Protein AF-A0A7X8HU56-F1 (afdb_monomer_lite)

Structure (mmCIF, N/CA/C/O backbone):
data_AF-A0A7X8HU56-F1
#
_entry.id   AF-A0A7X8HU56-F1
#
loop_
_atom_site.group_PDB
_atom_site.id
_atom_site.type_symbol
_atom_site.label_atom_id
_atom_site.label_alt_id
_atom_site.label_comp_id
_atom_site.label_asym_id
_atom_site.label_entity_id
_atom_site.label_seq_id
_atom_site.pdbx_PDB_ins_code
_atom_site.Cartn_x
_atom_site.Cartn_y
_atom_site.Cartn_z
_atom_site.occupancy
_atom_site.B_iso_or_equiv
_atom_site.auth_seq_id
_atom_site.auth_comp_id
_atom_site.auth_asym_id
_atom_site.auth_atom_id
_atom_site.pdbx_PDB_model_num
ATOM 1 N N . MET A 1 1 ? 6.576 3.248 -38.252 1.00 76.69 1 MET A N 1
ATOM 2 C CA . MET A 1 1 ? 7.107 2.335 -39.291 1.00 76.69 1 MET A CA 1
ATOM 3 C C . MET A 1 1 ? 8.359 2.894 -39.972 1.00 76.69 1 MET A C 1
ATOM 5 O O . MET A 1 1 ? 9.379 2.226 -39.946 1.00 76.69 1 MET A O 1
ATOM 9 N N . PHE A 1 2 ? 8.337 4.130 -40.488 1.00 86.50 2 PHE A N 1
ATOM 10 C CA . PHE A 1 2 ? 9.498 4.770 -41.137 1.00 86.50 2 PHE A CA 1
ATOM 11 C C . PHE A 1 2 ? 10.736 4.936 -40.228 1.00 86.50 2 PHE A C 1
ATOM 13 O O . PHE A 1 2 ? 11.835 4.565 -40.621 1.00 86.50 2 PHE A O 1
ATOM 20 N N . LEU A 1 3 ? 10.556 5.399 -38.983 1.00 80.94 3 LEU A N 1
ATOM 21 C CA . LEU A 1 3 ? 11.646 5.533 -38.000 1.00 80.94 3 LEU A CA 1
ATOM 22 C C . LEU A 1 3 ? 12.332 4.188 -37.697 1.00 80.94 3 LEU A C 1
ATOM 24 O O . LEU A 1 3 ? 13.550 4.114 -37.591 1.00 80.94 3 LEU A O 1
ATOM 28 N N . LEU A 1 4 ? 11.535 3.120 -37.594 1.00 82.56 4 LEU A N 1
ATOM 29 C CA . LEU A 1 4 ? 12.018 1.762 -37.350 1.00 82.56 4 LEU A CA 1
ATOM 30 C C . LEU A 1 4 ? 12.870 1.266 -38.529 1.00 82.56 4 LEU A C 1
ATOM 32 O O . LEU A 1 4 ? 13.942 0.714 -38.315 1.00 82.56 4 LEU A O 1
ATOM 36 N N . LEU A 1 5 ? 12.422 1.513 -39.766 1.00 86.25 5 LEU A N 1
ATOM 37 C CA . LEU A 1 5 ? 13.159 1.162 -40.983 1.00 86.25 5 LEU A CA 1
ATOM 38 C C . LEU A 1 5 ? 14.500 1.909 -41.071 1.00 86.25 5 LEU A C 1
ATOM 40 O O . LEU A 1 5 ? 15.524 1.296 -41.357 1.00 86.25 5 LEU A O 1
ATOM 44 N N . LEU A 1 6 ? 14.504 3.212 -40.774 1.00 82.25 6 LEU A N 1
ATOM 45 C CA . LEU A 1 6 ? 15.719 4.032 -40.713 1.00 82.25 6 LEU A CA 1
ATOM 46 C C . LEU A 1 6 ? 16.713 3.509 -39.671 1.00 82.25 6 LEU A C 1
ATOM 48 O O . LEU A 1 6 ? 17.909 3.442 -39.942 1.00 82.25 6 LEU A O 1
ATOM 52 N N . LEU A 1 7 ? 16.212 3.104 -38.504 1.00 77.88 7 LEU A N 1
ATOM 53 C CA . LEU A 1 7 ? 17.028 2.559 -37.425 1.00 77.88 7 LEU A CA 1
ATOM 54 C C . LEU A 1 7 ? 17.646 1.211 -37.823 1.00 77.88 7 LEU A C 1
ATOM 56 O O . LEU A 1 7 ? 18.838 1.014 -37.619 1.00 77.88 7 LEU A O 1
ATOM 60 N N . ILE A 1 8 ? 16.881 0.335 -38.481 1.00 83.00 8 ILE A N 1
ATOM 61 C CA . ILE A 1 8 ? 17.381 -0.945 -39.007 1.00 83.00 8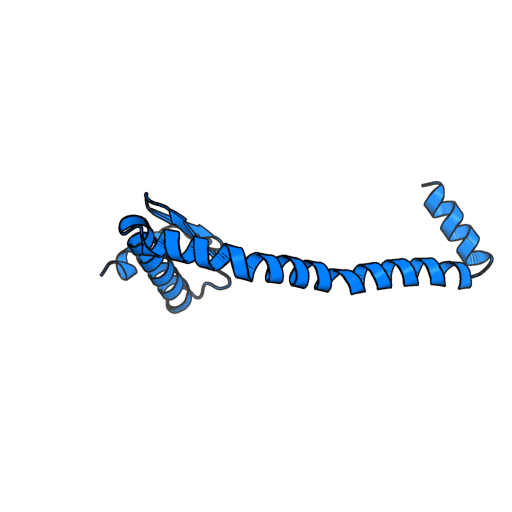 ILE A CA 1
ATOM 62 C C . ILE A 1 8 ? 18.474 -0.718 -40.061 1.00 83.00 8 ILE A C 1
ATOM 64 O O . ILE A 1 8 ? 19.530 -1.338 -39.984 1.00 83.00 8 ILE A O 1
ATOM 68 N N . ILE A 1 9 ? 18.272 0.193 -41.018 1.00 83.50 9 ILE A N 1
ATOM 69 C CA . ILE A 1 9 ? 19.287 0.506 -42.041 1.00 83.50 9 ILE A CA 1
ATOM 70 C C . ILE A 1 9 ? 20.551 1.092 -41.391 1.00 83.50 9 ILE A C 1
ATOM 72 O O . ILE A 1 9 ? 21.661 0.681 -41.723 1.00 83.50 9 ILE A O 1
ATOM 76 N N . ALA A 1 10 ? 20.400 1.997 -40.421 1.00 77.12 10 ALA A N 1
ATOM 77 C CA . ALA A 1 10 ? 21.522 2.566 -39.678 1.00 77.12 10 ALA A CA 1
ATOM 78 C C . ALA A 1 10 ? 22.320 1.499 -38.901 1.00 77.12 10 ALA A C 1
ATOM 80 O O . ALA A 1 10 ? 23.547 1.579 -38.857 1.00 77.12 10 ALA A O 1
ATOM 81 N N . MET A 1 11 ? 21.656 0.469 -38.358 1.00 75.94 11 MET A N 1
ATOM 82 C CA . MET A 1 11 ? 22.312 -0.665 -37.685 1.00 75.94 11 MET A CA 1
ATOM 83 C C . MET A 1 11 ? 23.206 -1.483 -38.624 1.00 75.94 11 MET A C 1
ATOM 85 O O . MET A 1 11 ? 24.252 -1.959 -38.188 1.00 75.94 11 MET A O 1
ATOM 89 N N . PHE A 1 12 ? 22.826 -1.628 -39.899 1.00 80.25 12 PHE A N 1
ATOM 90 C CA . PHE A 1 12 ? 23.657 -2.291 -40.914 1.00 80.25 12 PHE A CA 1
ATOM 91 C C . PHE A 1 12 ? 24.849 -1.432 -41.360 1.00 80.25 12 PHE A C 1
ATOM 93 O O . PHE A 1 12 ? 25.889 -1.980 -41.715 1.00 80.25 12 PHE A O 1
ATOM 100 N N . ILE A 1 13 ? 24.714 -0.100 -41.334 1.00 82.88 13 ILE A N 1
ATOM 101 C CA . ILE A 1 13 ? 25.775 0.843 -41.728 1.00 82.88 13 ILE A CA 1
ATOM 102 C C . ILE A 1 13 ? 26.843 0.966 -40.635 1.00 82.88 13 ILE A C 1
ATOM 104 O O . ILE A 1 13 ? 28.033 1.023 -40.938 1.00 82.88 13 ILE A O 1
ATOM 108 N N . SER A 1 14 ? 26.439 1.021 -39.364 1.00 82.75 14 SER A N 1
ATOM 109 C CA . SER A 1 14 ? 27.369 1.036 -38.236 1.00 82.75 14 SER A CA 1
ATOM 110 C C . SER A 1 14 ? 26.669 0.611 -36.940 1.00 82.75 14 SER A C 1
ATOM 112 O O . SER A 1 14 ? 25.801 1.338 -36.444 1.00 82.75 14 SER A O 1
ATOM 114 N N . PRO A 1 15 ? 27.069 -0.513 -36.316 1.00 79.31 15 PRO A N 1
ATOM 115 C CA . PRO A 1 15 ? 26.450 -0.980 -35.074 1.00 79.31 15 PRO A CA 1
ATOM 116 C C . PRO A 1 15 ? 26.651 -0.001 -33.903 1.00 79.31 15 PRO A C 1
ATOM 118 O O . PRO A 1 15 ? 25.880 -0.011 -32.944 1.00 79.31 15 PRO A O 1
ATOM 121 N N . TYR A 1 16 ? 27.637 0.898 -33.989 1.00 85.88 16 TYR A N 1
ATOM 122 C CA . TYR A 1 16 ? 27.942 1.886 -32.952 1.00 85.88 16 TYR A CA 1
ATOM 123 C C . TYR A 1 16 ? 26.844 2.950 -32.768 1.00 85.88 16 TYR A C 1
ATOM 125 O O . TYR A 1 16 ? 26.764 3.558 -31.703 1.00 85.88 16 TYR A O 1
ATOM 133 N N . ILE A 1 17 ? 25.950 3.139 -33.748 1.00 82.25 17 ILE A N 1
ATOM 134 C CA . ILE A 1 17 ? 24.815 4.082 -33.659 1.00 82.25 17 ILE A CA 1
ATOM 135 C C . ILE A 1 17 ? 23.811 3.668 -32.568 1.00 82.25 17 ILE A C 1
ATOM 137 O O . ILE A 1 17 ? 23.095 4.506 -32.020 1.00 82.25 17 ILE A O 1
ATOM 141 N N . LEU A 1 18 ? 23.789 2.389 -32.187 1.00 82.00 18 LEU A N 1
ATOM 142 C CA . LEU A 1 18 ? 22.932 1.892 -31.111 1.00 82.00 18 LEU A CA 1
ATOM 143 C C . LEU A 1 18 ? 23.415 2.291 -29.716 1.00 82.00 18 LEU A C 1
ATOM 145 O O . LEU A 1 18 ? 22.611 2.334 -28.788 1.00 82.00 18 LEU A O 1
ATOM 149 N N . ILE A 1 19 ? 24.705 2.589 -29.554 1.00 88.19 19 ILE A N 1
ATOM 150 C CA . ILE A 1 19 ? 25.298 2.927 -28.257 1.00 88.19 19 ILE A CA 1
ATOM 151 C C . ILE A 1 19 ? 24.579 4.112 -27.595 1.00 88.19 19 ILE A C 1
ATOM 153 O O . ILE A 1 19 ? 24.126 3.941 -26.464 1.00 88.19 19 ILE A O 1
ATOM 157 N N . PRO A 1 20 ? 24.399 5.282 -28.244 1.00 89.19 20 PRO A N 1
ATOM 158 C CA . PRO A 1 20 ? 23.678 6.396 -27.627 1.00 89.19 20 PRO A CA 1
ATOM 159 C C . PRO A 1 20 ? 22.207 6.071 -27.335 1.00 89.19 20 PRO A C 1
ATOM 161 O O . PRO A 1 20 ? 21.675 6.541 -26.333 1.00 89.19 20 PRO A O 1
ATOM 164 N N . VAL A 1 21 ? 21.558 5.235 -28.156 1.00 86.00 21 VAL A N 1
ATOM 165 C CA . VAL A 1 21 ? 20.167 4.802 -27.934 1.00 86.00 21 VAL A CA 1
ATOM 166 C C . VAL A 1 21 ? 20.069 3.956 -26.663 1.00 86.00 21 VAL A C 1
ATOM 168 O O . VAL A 1 21 ? 19.272 4.262 -25.778 1.00 86.00 21 VAL A O 1
ATOM 171 N N . PHE A 1 22 ? 20.911 2.931 -26.523 1.00 90.50 22 PHE A N 1
ATOM 172 C CA . PHE A 1 22 ? 20.941 2.105 -25.316 1.00 90.50 22 PHE A CA 1
ATOM 173 C C . PHE A 1 22 ? 21.410 2.883 -24.087 1.00 90.50 22 PHE A C 1
ATOM 175 O O . PHE A 1 22 ? 20.842 2.698 -23.016 1.00 90.50 22 PHE A O 1
ATOM 182 N N . ALA A 1 23 ? 22.387 3.782 -24.230 1.00 94.44 23 ALA A N 1
ATOM 183 C CA . ALA A 1 23 ? 22.843 4.642 -23.141 1.00 94.44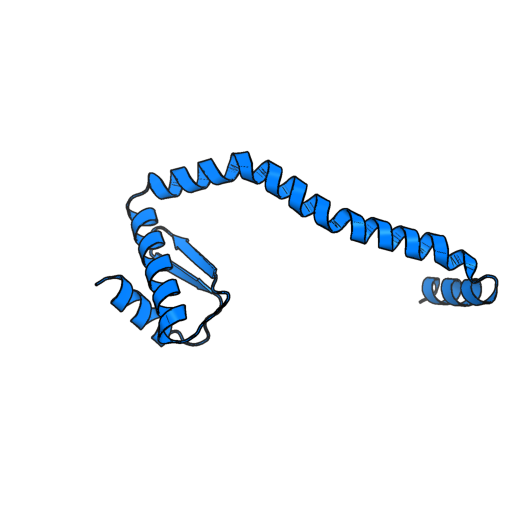 23 ALA A CA 1
ATOM 184 C C . ALA A 1 23 ? 21.721 5.564 -22.641 1.00 94.44 23 ALA A C 1
ATOM 186 O O . ALA A 1 23 ? 21.553 5.722 -21.434 1.00 94.44 23 ALA A O 1
ATOM 187 N N . PHE A 1 24 ? 20.909 6.116 -23.549 1.00 93.88 24 PHE A N 1
ATOM 188 C CA . PHE A 1 24 ? 19.735 6.912 -23.196 1.00 93.88 24 PHE A CA 1
ATOM 189 C C . PHE A 1 24 ? 18.709 6.095 -22.401 1.00 93.88 24 PHE A C 1
ATOM 191 O O . PHE A 1 24 ? 18.283 6.522 -21.330 1.00 93.88 24 PHE A O 1
ATOM 198 N N . PHE A 1 25 ? 18.350 4.892 -22.860 1.00 94.31 25 PHE A N 1
ATOM 199 C CA . PHE A 1 25 ? 17.423 4.037 -22.112 1.00 94.31 25 PHE A CA 1
ATOM 200 C C . PHE A 1 25 ? 18.006 3.554 -20.779 1.00 94.31 25 PHE A C 1
ATOM 202 O O . PHE A 1 25 ? 17.291 3.529 -19.781 1.00 94.31 25 PHE A O 1
ATOM 209 N N . ALA A 1 26 ? 19.299 3.227 -20.731 1.00 95.69 26 ALA A N 1
ATOM 210 C CA . ALA A 1 26 ? 19.983 2.865 -19.494 1.00 95.69 26 ALA A CA 1
ATOM 211 C C . ALA A 1 26 ? 19.957 4.019 -18.482 1.00 95.69 26 ALA A C 1
ATOM 213 O O . ALA A 1 26 ? 19.689 3.789 -17.305 1.00 95.69 26 ALA A O 1
ATOM 214 N N . LEU A 1 27 ? 20.154 5.261 -18.941 1.00 95.94 27 LEU A N 1
ATOM 215 C CA . LEU A 1 27 ? 20.007 6.455 -18.113 1.00 95.94 27 LEU A CA 1
ATOM 216 C C . LEU A 1 27 ? 18.573 6.600 -17.585 1.00 95.94 27 LEU A C 1
ATOM 218 O O . LEU A 1 27 ? 18.391 6.863 -16.402 1.00 95.94 27 LEU A O 1
ATOM 222 N N . LEU A 1 28 ? 17.548 6.386 -18.415 1.00 94.94 28 LEU A N 1
ATOM 223 C CA . LEU A 1 28 ? 16.155 6.437 -17.953 1.00 94.94 28 LEU A CA 1
ATOM 224 C C . LEU A 1 28 ? 15.857 5.374 -16.890 1.00 94.94 28 LEU A C 1
ATOM 226 O O . LEU A 1 28 ? 15.224 5.681 -15.882 1.00 94.94 28 LEU A O 1
ATOM 230 N N . VAL A 1 29 ? 16.343 4.144 -17.079 1.00 94.94 29 VAL A N 1
ATOM 231 C CA . VAL A 1 29 ? 16.211 3.068 -16.084 1.00 94.94 29 VAL A CA 1
ATOM 232 C C . VAL A 1 29 ? 16.935 3.439 -14.789 1.00 94.94 29 VAL A C 1
ATOM 234 O O . VAL A 1 29 ? 16.381 3.251 -13.707 1.00 94.94 29 VAL A O 1
ATOM 237 N N . LEU A 1 30 ? 18.130 4.030 -14.887 1.00 95.56 30 LEU A N 1
ATOM 238 C CA . LEU A 1 30 ? 18.891 4.529 -13.740 1.00 95.56 30 LEU A CA 1
ATOM 239 C C . LEU A 1 30 ? 18.142 5.629 -12.971 1.00 95.56 30 LEU A C 1
ATOM 241 O O . LEU A 1 30 ? 18.332 5.761 -11.765 1.00 95.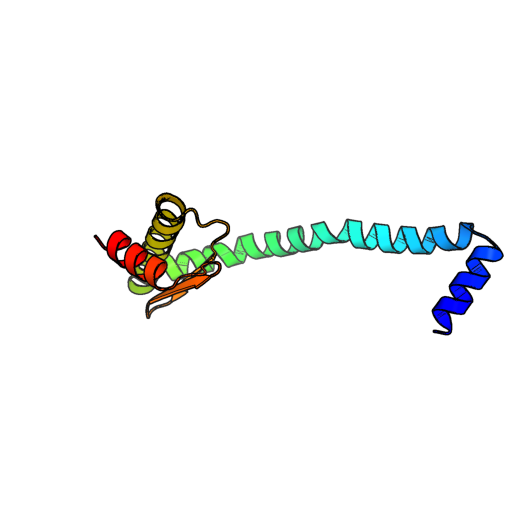56 30 LEU A O 1
ATOM 245 N N . LEU A 1 31 ? 17.287 6.404 -13.642 1.00 95.12 31 LEU A N 1
ATOM 246 C CA . LEU A 1 31 ? 16.484 7.457 -13.019 1.00 95.12 31 LEU A CA 1
ATOM 247 C C . LEU A 1 31 ? 15.198 6.941 -12.352 1.00 95.12 31 LEU A C 1
ATOM 249 O O . LEU A 1 31 ? 14.627 7.659 -11.532 1.00 95.12 31 LEU A O 1
ATOM 253 N N . LEU A 1 32 ? 14.750 5.708 -12.624 1.00 92.56 32 LEU A N 1
ATOM 254 C CA . LEU A 1 32 ? 13.533 5.159 -12.005 1.00 92.56 32 LEU A CA 1
ATOM 255 C C . LEU A 1 32 ? 13.576 5.167 -10.463 1.00 92.56 32 LEU A C 1
ATOM 257 O O . LEU A 1 32 ? 12.603 5.626 -9.861 1.00 92.56 32 LEU A O 1
ATOM 261 N N . PRO A 1 33 ? 14.669 4.746 -9.791 1.00 93.50 33 PRO A N 1
ATOM 262 C CA . PRO A 1 33 ? 14.781 4.818 -8.333 1.00 93.50 33 PRO A CA 1
ATOM 263 C C . PRO A 1 33 ? 14.630 6.238 -7.770 1.00 93.50 33 PRO A C 1
ATOM 265 O O . PRO A 1 33 ? 14.064 6.409 -6.692 1.00 93.50 33 PRO A O 1
ATOM 268 N N . PHE A 1 34 ? 15.078 7.266 -8.501 1.00 94.38 34 PHE A N 1
ATOM 269 C CA . PHE A 1 34 ? 15.042 8.653 -8.026 1.00 94.38 34 PHE A CA 1
ATOM 270 C C . PHE A 1 34 ? 13.617 9.170 -7.848 1.00 94.38 34 PHE A C 1
ATOM 272 O O . PHE A 1 34 ? 13.368 9.945 -6.927 1.00 94.38 34 PHE A O 1
ATOM 279 N N . GLN A 1 35 ? 12.665 8.700 -8.656 1.00 92.62 35 GLN A N 1
ATOM 280 C CA . GLN A 1 35 ? 11.254 9.031 -8.460 1.00 92.62 35 GLN A CA 1
ATOM 281 C C . GLN A 1 35 ? 10.751 8.536 -7.100 1.00 92.62 35 GLN A C 1
ATOM 283 O O . GLN A 1 35 ? 10.044 9.256 -6.394 1.00 92.62 35 GLN A O 1
ATOM 288 N N . PHE A 1 36 ? 11.152 7.328 -6.691 1.00 92.06 36 PHE A N 1
ATOM 289 C CA . PHE A 1 36 ? 10.811 6.803 -5.370 1.00 92.06 36 PHE A CA 1
ATOM 290 C C . PHE A 1 36 ? 11.475 7.625 -4.264 1.00 92.06 36 PHE A C 1
ATOM 292 O O . PHE A 1 36 ? 10.824 7.923 -3.262 1.00 92.06 36 PHE A O 1
ATOM 299 N N . THR A 1 37 ? 12.727 8.053 -4.452 1.00 94.69 37 THR A N 1
ATOM 300 C CA . THR A 1 37 ? 13.432 8.928 -3.502 1.00 94.69 37 THR A CA 1
ATOM 301 C C . THR A 1 37 ? 12.712 10.259 -3.327 1.00 94.69 37 THR A C 1
ATOM 303 O O . THR A 1 37 ? 12.419 10.649 -2.199 1.00 94.69 37 THR A O 1
ATOM 306 N N . VAL A 1 38 ? 12.371 10.933 -4.426 1.00 95.31 38 VAL A N 1
ATOM 307 C CA . VAL A 1 38 ? 11.659 12.216 -4.400 1.00 95.31 38 VAL A CA 1
ATOM 308 C C . VAL A 1 38 ? 10.297 12.065 -3.720 1.00 95.31 38 VAL A C 1
ATOM 310 O O . VAL A 1 38 ? 9.990 12.822 -2.802 1.00 95.31 38 VAL A O 1
ATOM 313 N N . ASN A 1 39 ? 9.515 11.043 -4.079 1.00 93.50 39 ASN A N 1
ATOM 314 C CA . ASN A 1 39 ? 8.230 10.770 -3.426 1.00 93.50 39 ASN A CA 1
ATOM 315 C C . ASN A 1 39 ? 8.390 10.502 -1.921 1.00 93.50 39 ASN A C 1
ATOM 317 O O . ASN A 1 39 ? 7.606 11.000 -1.113 1.00 93.50 39 ASN A O 1
ATOM 321 N N . SER A 1 40 ? 9.435 9.770 -1.530 1.00 93.31 40 SER A N 1
ATOM 322 C CA . SER A 1 40 ? 9.727 9.472 -0.124 1.00 93.31 40 SER A CA 1
ATOM 323 C C . SER A 1 40 ? 10.080 10.734 0.666 1.00 93.31 40 SER A C 1
ATOM 325 O O . SER A 1 40 ? 9.640 10.880 1.803 1.00 93.31 40 SER A O 1
ATOM 327 N N . LEU A 1 41 ? 10.803 11.683 0.058 1.00 96.25 41 LEU A N 1
ATOM 328 C CA . LEU A 1 41 ? 11.093 12.981 0.674 1.00 96.25 41 LEU A CA 1
ATOM 329 C C . LEU A 1 41 ? 9.815 13.780 0.953 1.00 96.25 41 LEU A C 1
ATOM 331 O O . LEU A 1 41 ? 9.673 14.340 2.037 1.00 96.25 41 LEU A O 1
ATOM 335 N N . PHE A 1 42 ? 8.856 13.792 0.024 1.00 95.31 42 PHE A N 1
ATOM 336 C CA . PHE A 1 42 ? 7.553 14.418 0.270 1.00 95.31 42 PHE A CA 1
ATOM 337 C C . PHE A 1 42 ? 6.768 13.699 1.376 1.00 95.31 42 PHE A C 1
ATOM 339 O O . PHE A 1 42 ? 6.156 14.350 2.225 1.00 95.31 42 PHE A O 1
ATOM 346 N N . HIS A 1 43 ? 6.824 12.367 1.409 1.00 94.62 43 HIS A N 1
ATOM 347 C CA . HIS A 1 43 ? 6.141 11.548 2.411 1.00 94.62 43 HIS A CA 1
ATOM 348 C C . HIS A 1 43 ? 6.592 11.814 3.850 1.00 94.62 43 HIS A C 1
ATOM 350 O O . HIS A 1 43 ? 5.762 11.726 4.754 1.00 94.62 43 HIS A O 1
ATOM 356 N N . ILE A 1 44 ? 7.848 12.218 4.073 1.00 94.62 44 ILE A N 1
ATOM 357 C CA . ILE A 1 44 ? 8.339 12.629 5.402 1.00 94.62 44 ILE A CA 1
ATOM 358 C C . ILE A 1 44 ? 7.457 13.730 6.004 1.00 94.62 44 ILE A C 1
ATOM 360 O O . ILE A 1 44 ? 7.210 13.735 7.207 1.00 94.62 44 ILE A O 1
ATOM 364 N N . PHE A 1 45 ? 6.941 14.637 5.173 1.00 93.75 45 PHE A N 1
ATOM 365 C CA . PHE A 1 45 ? 6.111 15.749 5.630 1.00 93.75 45 PHE A CA 1
ATOM 366 C C . PHE A 1 45 ? 4.611 15.443 5.561 1.00 93.75 45 PHE A C 1
ATOM 368 O O . PHE A 1 45 ? 3.850 15.924 6.400 1.00 93.75 45 PHE A O 1
ATOM 375 N N . THR A 1 46 ? 4.157 14.641 4.593 1.00 92.19 46 THR A N 1
ATOM 376 C CA . THR A 1 46 ? 2.719 14.393 4.391 1.00 92.19 46 THR A CA 1
ATOM 377 C C . THR A 1 46 ? 2.164 13.255 5.249 1.00 92.19 46 THR A C 1
ATOM 379 O O . THR A 1 46 ? 1.056 13.389 5.778 1.00 92.19 46 THR A O 1
ATOM 382 N N . ILE A 1 47 ? 2.916 12.164 5.440 1.00 93.50 47 ILE A N 1
ATOM 383 C CA . ILE A 1 47 ? 2.462 10.986 6.197 1.00 93.50 47 ILE A CA 1
ATOM 384 C C . ILE A 1 47 ? 2.146 11.323 7.663 1.00 93.50 47 ILE A C 1
ATOM 386 O O . ILE A 1 47 ? 1.081 10.912 8.128 1.00 93.50 47 ILE A O 1
ATOM 390 N N . PRO A 1 48 ? 2.955 12.107 8.408 1.00 94.06 48 PRO A N 1
ATOM 391 C CA . PRO A 1 48 ? 2.612 12.463 9.787 1.00 94.06 48 PRO A CA 1
ATOM 392 C C . PRO A 1 48 ? 1.245 13.149 9.909 1.00 94.06 48 PRO A C 1
ATOM 394 O O . PRO A 1 48 ? 0.470 12.842 10.815 1.00 94.06 48 PRO A O 1
ATOM 397 N N . GLY A 1 49 ? 0.902 14.022 8.956 1.00 92.81 49 GLY A N 1
ATOM 398 C CA . GLY A 1 49 ? -0.411 14.663 8.904 1.00 92.81 49 GLY A CA 1
ATOM 399 C C . GLY A 1 4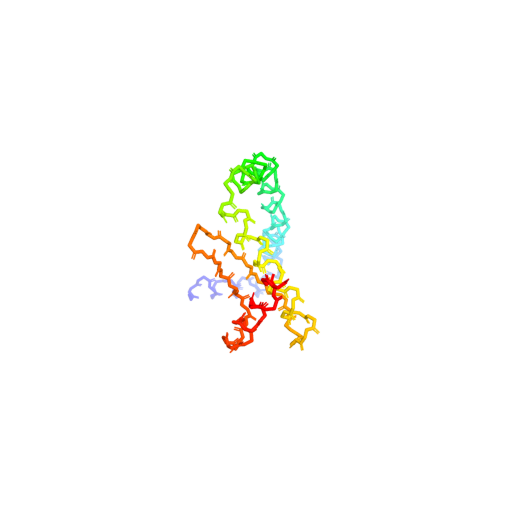9 ? -1.550 13.671 8.647 1.00 92.81 49 GLY A C 1
ATOM 400 O O . GLY A 1 49 ? -2.634 13.816 9.211 1.00 92.81 49 GLY A O 1
ATOM 401 N N . GLN A 1 50 ? -1.316 12.639 7.833 1.00 90.19 50 GLN A N 1
ATOM 402 C CA . GLN A 1 50 ? -2.286 11.564 7.605 1.00 90.19 50 GLN A CA 1
ATOM 403 C C . GLN A 1 50 ? -2.471 10.695 8.857 1.00 90.19 50 GLN A C 1
ATOM 405 O O . GLN A 1 50 ? -3.607 10.447 9.260 1.00 90.19 50 GLN A O 1
ATOM 410 N N . ILE A 1 51 ? -1.375 10.312 9.521 1.00 91.75 51 ILE A N 1
ATOM 411 C CA . ILE A 1 51 ? -1.408 9.547 10.778 1.00 91.75 51 ILE A CA 1
ATOM 412 C C . ILE A 1 51 ? -2.178 10.323 11.848 1.00 91.75 51 ILE A C 1
ATOM 414 O O . ILE A 1 51 ? -3.048 9.760 12.511 1.00 91.75 51 ILE A O 1
ATOM 418 N N . TYR A 1 52 ? -1.918 11.626 11.984 1.00 93.94 52 TYR A N 1
ATOM 419 C CA . TYR A 1 52 ? -2.626 12.463 12.948 1.00 93.94 52 TYR A CA 1
ATOM 420 C C . TYR A 1 52 ? -4.136 12.510 12.679 1.00 93.94 52 TYR A C 1
ATOM 422 O O . TYR A 1 52 ? -4.926 12.384 13.612 1.00 93.94 52 TYR A O 1
ATOM 430 N N . LYS A 1 53 ? -4.563 12.628 11.413 1.00 90.75 53 LYS A N 1
ATOM 431 C CA . LYS A 1 53 ? -5.991 12.606 11.044 1.00 90.75 53 LYS A CA 1
ATOM 432 C C . LYS A 1 53 ? -6.677 11.302 11.456 1.00 90.75 53 LYS A C 1
ATOM 434 O O . LYS A 1 53 ? -7.790 11.349 11.979 1.00 90.75 53 LYS A O 1
ATOM 439 N N . ILE A 1 54 ? -6.016 10.161 11.253 1.00 92.06 54 ILE A N 1
ATOM 440 C CA . ILE A 1 54 ? -6.521 8.853 11.695 1.00 92.06 54 ILE A CA 1
ATOM 441 C C . ILE A 1 54 ? -6.582 8.813 13.223 1.00 92.06 54 ILE A C 1
ATOM 443 O O . ILE A 1 54 ? -7.613 8.466 13.791 1.00 92.06 54 ILE A O 1
ATOM 447 N N . ALA A 1 55 ? -5.512 9.226 13.903 1.00 92.19 55 ALA A N 1
ATOM 448 C CA . ALA A 1 55 ? -5.427 9.192 15.358 1.00 92.19 55 ALA A CA 1
ATOM 449 C C . ALA A 1 55 ? -6.464 10.098 16.043 1.00 92.19 55 ALA A C 1
ATOM 451 O O . ALA A 1 55 ? -7.039 9.698 17.056 1.00 92.19 55 ALA A O 1
ATOM 452 N N . ALA A 1 56 ? -6.737 11.285 15.498 1.00 96.31 56 ALA A N 1
ATOM 453 C CA . ALA A 1 56 ? -7.683 12.249 16.059 1.00 96.31 56 ALA A CA 1
ATOM 454 C C . ALA A 1 56 ? -9.154 11.834 15.867 1.00 96.31 56 ALA A C 1
ATOM 456 O O . ALA A 1 56 ? -10.010 12.185 16.679 1.00 96.31 56 ALA A O 1
ATOM 457 N N . ASN A 1 57 ? -9.464 11.056 14.828 1.00 96.81 57 ASN A N 1
ATOM 458 C CA . ASN A 1 57 ? -10.819 10.600 14.546 1.00 96.81 57 ASN A CA 1
ATOM 459 C C . ASN A 1 57 ? -11.067 9.208 15.148 1.00 96.81 57 ASN A C 1
ATOM 461 O O . ASN A 1 57 ? -10.594 8.197 14.635 1.00 96.81 57 ASN A O 1
ATOM 465 N N . LYS A 1 58 ? -11.856 9.146 16.230 1.00 96.31 58 LYS A N 1
ATOM 466 C CA . LYS A 1 58 ? -12.161 7.888 16.937 1.00 96.31 58 LYS A CA 1
ATOM 467 C C . LYS A 1 58 ? -12.760 6.817 16.018 1.00 96.31 58 LYS A C 1
ATOM 469 O O . LYS A 1 58 ? -12.354 5.665 16.129 1.00 96.31 58 LYS A O 1
ATOM 474 N N . VAL A 1 59 ? -13.705 7.182 15.150 1.00 97.00 59 VAL A N 1
ATOM 475 C CA . VAL A 1 59 ? -14.399 6.227 14.270 1.00 97.00 59 VAL A CA 1
ATOM 476 C C . VAL A 1 59 ? -13.425 5.666 13.240 1.00 97.00 59 VAL A C 1
ATOM 478 O O . VAL A 1 59 ? -13.272 4.453 13.137 1.00 97.00 59 VAL A O 1
ATOM 481 N N . LEU A 1 60 ? -12.687 6.545 12.559 1.00 96.50 60 LEU A N 1
ATOM 482 C CA . LEU A 1 60 ? -11.677 6.146 11.580 1.00 96.50 60 LEU A CA 1
ATOM 483 C C . LEU A 1 60 ? -10.581 5.274 12.208 1.00 96.50 60 LEU A C 1
ATOM 485 O O . LEU A 1 60 ? -10.183 4.268 11.628 1.00 96.50 60 LEU A O 1
ATOM 489 N N . ARG A 1 61 ? -10.131 5.612 13.421 1.00 96.31 61 ARG A N 1
ATOM 490 C CA . ARG A 1 61 ? -9.148 4.821 14.171 1.00 96.31 61 ARG A CA 1
ATOM 491 C C . ARG A 1 61 ? -9.654 3.415 14.493 1.00 96.31 61 ARG A C 1
ATOM 493 O O . ARG A 1 61 ? -8.890 2.464 14.377 1.00 96.31 61 ARG A O 1
ATOM 500 N N . MET A 1 62 ? -10.917 3.281 14.903 1.00 96.75 62 MET A N 1
ATOM 501 C CA . MET A 1 62 ? -11.529 1.976 15.179 1.00 96.75 62 MET A CA 1
ATOM 502 C C . MET A 1 62 ? -11.669 1.142 13.904 1.00 96.75 62 MET A C 1
ATOM 504 O O . MET A 1 62 ? -11.295 -0.027 13.906 1.00 96.75 62 MET A O 1
ATOM 508 N N . ASN A 1 63 ? -12.133 1.749 12.811 1.00 97.31 63 ASN A N 1
ATOM 509 C CA . ASN A 1 63 ? -12.270 1.057 11.531 1.00 97.31 63 ASN A CA 1
ATOM 510 C C . ASN A 1 63 ? -10.909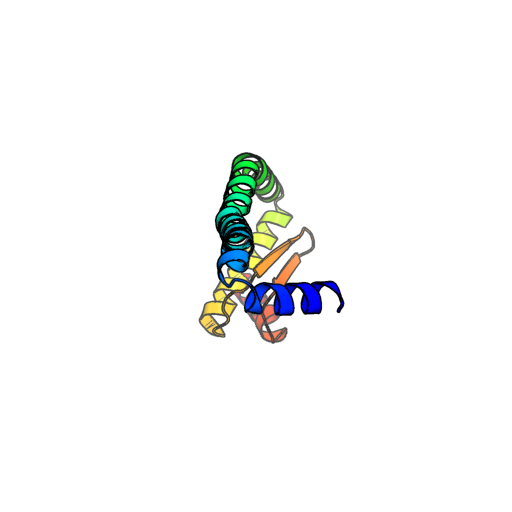 0.613 10.977 1.00 97.31 63 ASN A C 1
ATOM 512 O O . ASN A 1 63 ? -10.795 -0.500 10.478 1.00 97.31 63 ASN A O 1
ATOM 516 N N . HIS A 1 64 ? -9.863 1.429 11.131 1.00 96.81 64 HIS A N 1
ATOM 517 C CA . HIS A 1 64 ? -8.501 1.057 10.743 1.00 96.81 64 HIS A CA 1
ATOM 518 C C . HIS A 1 64 ? -7.923 -0.072 11.603 1.00 96.81 64 HIS A C 1
ATOM 520 O O . HIS A 1 64 ? -7.282 -0.981 11.087 1.00 96.81 64 HIS A O 1
ATOM 526 N N . ALA A 1 65 ? -8.173 -0.060 12.915 1.00 96.81 65 ALA A N 1
ATOM 527 C CA . ALA A 1 65 ? -7.761 -1.161 13.782 1.00 96.81 65 ALA A CA 1
ATOM 528 C C . ALA A 1 65 ? -8.445 -2.481 13.382 1.00 96.81 65 ALA A C 1
ATOM 530 O O . ALA A 1 65 ? -7.791 -3.522 13.322 1.00 96.81 65 ALA A O 1
ATOM 531 N N . LEU A 1 66 ? -9.742 -2.427 13.065 1.00 97.94 66 LEU A N 1
ATOM 532 C CA . LEU A 1 66 ? -10.494 -3.590 12.606 1.00 97.94 66 LEU A CA 1
ATOM 533 C C . LEU A 1 66 ? -10.035 -4.081 11.226 1.00 97.94 66 LEU A C 1
ATOM 535 O O . LEU A 1 66 ? -9.968 -5.287 10.996 1.00 97.94 66 LEU A O 1
ATOM 539 N N . GLU A 1 67 ? -9.689 -3.170 10.320 1.00 97.94 67 GLU A N 1
ATOM 540 C CA . GLU A 1 67 ? -9.102 -3.494 9.018 1.00 97.94 67 GLU A CA 1
ATOM 541 C C . GLU A 1 67 ? -7.817 -4.318 9.183 1.00 97.94 67 GLU A C 1
ATOM 543 O O . GLU A 1 67 ? -7.739 -5.429 8.658 1.00 97.94 67 GLU A O 1
ATOM 548 N N . HIS A 1 68 ? -6.878 -3.863 10.019 1.00 97.38 68 HIS A N 1
ATOM 549 C CA . HIS A 1 68 ? -5.656 -4.621 10.324 1.00 97.38 68 HIS A CA 1
ATOM 550 C C . HIS A 1 68 ? -5.932 -5.971 10.990 1.00 97.38 68 HIS A C 1
ATOM 552 O O . HIS A 1 68 ? -5.300 -6.972 10.646 1.00 97.38 68 HIS A O 1
ATOM 558 N N . ALA A 1 69 ? -6.882 -6.028 11.929 1.00 97.94 69 ALA A N 1
ATOM 559 C CA . ALA A 1 69 ? -7.278 -7.287 12.560 1.00 97.94 69 ALA A CA 1
ATOM 560 C C . ALA A 1 69 ? -7.819 -8.284 11.520 1.00 97.94 69 ALA A C 1
ATOM 562 O O . ALA A 1 69 ? -7.422 -9.453 11.508 1.00 97.94 69 ALA A O 1
ATOM 563 N N . THR A 1 70 ? -8.652 -7.797 10.597 1.00 98.06 70 THR A N 1
ATOM 564 C CA . THR A 1 70 ? -9.222 -8.573 9.491 1.00 98.06 70 THR A CA 1
ATOM 565 C C . THR A 1 70 ? -8.126 -9.100 8.568 1.00 98.06 70 THR A C 1
ATOM 567 O O . THR A 1 70 ? -8.105 -10.295 8.280 1.00 98.06 70 THR A O 1
ATOM 570 N N . VAL A 1 71 ? -7.183 -8.248 8.143 1.00 97.88 71 VAL A N 1
ATOM 571 C CA . VAL A 1 71 ? -6.030 -8.649 7.315 1.00 97.88 71 VAL A CA 1
ATOM 572 C C . VAL A 1 71 ? -5.226 -9.744 8.008 1.00 97.88 71 VAL A C 1
ATOM 574 O O . VAL A 1 71 ? -4.984 -10.792 7.418 1.00 97.88 71 VAL A O 1
ATOM 577 N N . ASN A 1 72 ? -4.884 -9.563 9.282 1.00 97.38 72 ASN A N 1
ATOM 578 C CA . ASN A 1 72 ? -4.093 -10.537 10.029 1.00 97.38 72 ASN A CA 1
ATOM 579 C C . ASN A 1 72 ? -4.793 -11.908 10.136 1.00 97.38 72 ASN A C 1
ATOM 581 O O . ASN A 1 72 ? -4.138 -12.947 10.046 1.00 97.38 72 ASN A O 1
ATOM 585 N N . ILE A 1 73 ? -6.121 -11.941 10.290 1.00 98.00 73 ILE A N 1
ATOM 586 C CA . ILE A 1 73 ? -6.888 -13.197 10.277 1.00 98.00 73 ILE A CA 1
ATOM 587 C C . ILE A 1 73 ? -6.923 -13.796 8.865 1.00 98.00 73 ILE A C 1
ATOM 589 O O . ILE A 1 73 ? -6.722 -15.003 8.711 1.00 98.00 73 ILE A O 1
ATOM 593 N N . LEU A 1 74 ? -7.122 -12.971 7.831 1.00 98.06 74 LEU A N 1
ATOM 594 C CA . LEU A 1 74 ? -7.084 -13.399 6.430 1.00 98.06 74 LEU A CA 1
ATOM 595 C C . LEU A 1 74 ? -5.756 -14.074 6.070 1.00 98.06 74 LEU A C 1
ATOM 597 O O . LEU A 1 74 ? -5.751 -15.149 5.467 1.00 98.06 74 LEU A O 1
ATOM 601 N N . GLU A 1 75 ? -4.641 -13.486 6.491 1.00 97.06 75 GLU A N 1
ATOM 602 C CA . GLU A 1 75 ? -3.305 -14.032 6.264 1.00 97.06 75 GLU A CA 1
ATOM 603 C C . GLU A 1 75 ? -3.078 -15.334 7.041 1.00 97.06 75 GLU A C 1
ATOM 605 O O . GLU A 1 75 ? -2.635 -16.329 6.467 1.00 97.06 75 GLU A O 1
ATOM 610 N N . ARG A 1 76 ? -3.426 -15.373 8.335 1.00 97.25 76 ARG A N 1
ATOM 611 C CA . ARG A 1 76 ? -3.155 -16.540 9.195 1.00 97.25 76 ARG A CA 1
ATOM 612 C C . ARG A 1 76 ? -4.044 -17.744 8.902 1.00 97.25 76 ARG A C 1
ATOM 614 O O . ARG A 1 76 ? -3.564 -18.872 8.937 1.00 97.25 76 ARG A O 1
ATOM 621 N N . LYS A 1 77 ? -5.338 -17.519 8.674 1.00 97.12 77 LYS A N 1
ATOM 622 C CA . LYS A 1 77 ? -6.353 -18.584 8.606 1.00 97.12 77 LYS A CA 1
ATOM 623 C C . LYS A 1 77 ? -6.626 -19.052 7.186 1.00 97.12 77 LYS A C 1
ATOM 625 O O . LYS A 1 77 ? -6.887 -20.231 6.974 1.00 97.12 77 LYS A O 1
ATOM 630 N N . TYR A 1 78 ? -6.555 -18.135 6.225 1.00 96.12 78 TYR A N 1
ATOM 631 C CA . TYR A 1 78 ? -6.898 -18.412 4.830 1.00 96.12 78 TYR A CA 1
ATOM 632 C C . TYR A 1 78 ? -5.694 -18.315 3.885 1.00 96.12 78 TYR A C 1
ATOM 634 O O . TYR A 1 78 ? -5.825 -18.619 2.702 1.00 96.12 78 TYR A O 1
ATOM 642 N N . GLY A 1 79 ? -4.516 -17.929 4.388 1.00 96.00 79 GLY A N 1
ATOM 643 C CA . GLY A 1 79 ? -3.271 -17.929 3.621 1.00 96.00 79 GLY A CA 1
ATOM 644 C C . GLY A 1 79 ? -3.181 -16.833 2.558 1.00 96.00 79 GLY A C 1
ATOM 645 O O . GLY A 1 79 ? -2.343 -16.937 1.657 1.00 96.00 79 GLY A O 1
ATOM 646 N N . TYR A 1 80 ? -4.026 -15.799 2.638 1.00 96.56 80 TYR A N 1
ATOM 647 C CA . TYR A 1 80 ? -3.914 -14.633 1.762 1.00 96.56 80 TYR A CA 1
ATOM 648 C C . TYR A 1 80 ? -2.563 -13.931 1.961 1.00 96.56 80 TYR A C 1
ATOM 650 O O . TYR A 1 80 ? -1.954 -14.008 3.025 1.00 96.56 80 TYR A O 1
ATOM 658 N N . LYS A 1 81 ? -2.074 -13.268 0.909 1.00 94.88 81 LYS A N 1
ATOM 659 C CA . LYS A 1 81 ? -0.810 -12.519 0.899 1.00 94.88 81 LYS A CA 1
ATOM 660 C C . LYS A 1 81 ? -0.975 -11.259 0.065 1.00 94.88 81 LYS A C 1
ATOM 662 O O . LYS A 1 81 ? -1.798 -11.243 -0.847 1.00 94.88 81 LYS A O 1
ATOM 667 N N . ASN A 1 82 ? -0.134 -10.258 0.324 1.00 94.25 82 ASN A N 1
ATOM 668 C CA . ASN A 1 82 ? -0.130 -8.984 -0.405 1.00 94.25 82 ASN A CA 1
ATOM 669 C C . ASN A 1 82 ? -1.508 -8.299 -0.393 1.00 94.25 82 ASN A C 1
ATOM 671 O O . ASN A 1 82 ? -1.949 -7.760 -1.408 1.00 94.25 82 ASN A O 1
ATOM 675 N N . LEU A 1 83 ? -2.197 -8.364 0.750 1.00 96.19 83 LEU A N 1
ATOM 676 C CA . LEU A 1 83 ? -3.450 -7.650 0.948 1.00 96.19 83 LEU A CA 1
ATOM 677 C C . LEU A 1 83 ? -3.164 -6.162 1.152 1.00 96.19 83 LEU A C 1
ATOM 679 O O . LEU A 1 83 ? -2.181 -5.785 1.789 1.00 96.19 83 LEU A O 1
ATOM 683 N N . ALA A 1 84 ? -4.046 -5.322 0.622 1.00 94.81 84 ALA A N 1
ATOM 684 C CA . ALA A 1 84 ? -4.059 -3.895 0.910 1.00 94.81 84 ALA A CA 1
ATOM 685 C C . ALA A 1 84 ? -5.391 -3.536 1.563 1.00 94.81 84 ALA A C 1
ATOM 687 O O . ALA A 1 84 ? -6.438 -4.026 1.137 1.00 94.81 84 ALA A O 1
ATOM 688 N N . GLY A 1 85 ? -5.350 -2.679 2.576 1.00 94.31 85 GLY A N 1
ATOM 689 C CA . GLY A 1 85 ? -6.543 -2.206 3.259 1.00 94.31 85 GLY A CA 1
ATOM 690 C C . GLY A 1 85 ? -6.659 -0.688 3.251 1.00 94.31 85 GLY A C 1
ATOM 691 O O . GLY A 1 85 ? -5.671 0.038 3.112 1.00 94.31 85 GLY A O 1
ATOM 692 N N . TYR A 1 86 ? -7.897 -0.211 3.342 1.00 94.75 86 TYR A N 1
ATOM 693 C CA . TYR A 1 86 ? -8.211 1.212 3.408 1.00 94.75 86 TYR A CA 1
ATOM 694 C C . TYR A 1 86 ? -9.408 1.445 4.324 1.00 94.75 86 TYR A C 1
ATOM 696 O O . TYR A 1 86 ? -10.483 0.901 4.083 1.00 94.75 86 TYR A O 1
ATOM 704 N N . ALA A 1 87 ? -9.232 2.253 5.368 1.00 96.12 87 ALA A N 1
ATOM 705 C CA . ALA A 1 87 ? -10.285 2.564 6.328 1.00 96.12 87 ALA A CA 1
ATOM 706 C C . ALA A 1 87 ? -10.940 3.921 6.044 1.00 96.12 87 ALA A C 1
ATOM 708 O O . ALA A 1 87 ? -10.266 4.907 5.748 1.00 96.12 87 ALA A O 1
ATOM 709 N N . GLU A 1 88 ? -12.258 3.973 6.215 1.00 95.81 88 GLU A N 1
ATOM 710 C CA . GLU A 1 88 ? -13.092 5.169 6.108 1.00 95.81 88 GLU A CA 1
ATOM 711 C C . GLU A 1 88 ? -13.946 5.347 7.373 1.00 95.81 88 GLU A C 1
ATOM 713 O O . GLU A 1 88 ? -13.900 4.547 8.304 1.00 95.81 88 GLU A O 1
ATOM 718 N N . ASN A 1 89 ? -14.754 6.407 7.448 1.00 95.44 89 ASN A N 1
ATOM 719 C CA . ASN A 1 89 ? -15.647 6.626 8.594 1.00 95.44 89 ASN A CA 1
ATOM 720 C C . ASN A 1 89 ? -16.825 5.636 8.649 1.00 95.44 89 ASN A C 1
ATOM 722 O O . ASN A 1 89 ? -17.389 5.419 9.715 1.00 95.44 89 ASN A O 1
ATOM 726 N N . ASN A 1 90 ? -17.211 5.047 7.519 1.00 96.38 90 ASN A N 1
ATOM 727 C CA . ASN A 1 90 ? -18.345 4.125 7.387 1.00 96.38 90 ASN A CA 1
ATOM 728 C C . ASN A 1 90 ? -17.927 2.642 7.332 1.00 96.38 90 ASN A C 1
ATOM 730 O O . ASN A 1 90 ? -18.792 1.785 7.167 1.00 96.38 90 ASN A O 1
ATOM 734 N N . GLY A 1 91 ? -16.635 2.332 7.464 1.00 96.00 91 GLY A N 1
ATOM 735 C CA . GLY A 1 91 ? -16.120 0.966 7.405 1.00 96.00 91 GLY A CA 1
ATOM 736 C C . GLY A 1 91 ? -14.690 0.915 6.879 1.00 96.00 91 GLY A C 1
ATOM 737 O O . GLY A 1 91 ? -13.896 1.824 7.116 1.00 96.00 91 GLY A O 1
ATOM 738 N N . PHE A 1 92 ? -14.358 -0.161 6.176 1.00 97.31 92 PHE A N 1
ATOM 739 C CA . PHE A 1 92 ? -13.059 -0.349 5.540 1.00 97.31 92 PHE A CA 1
ATOM 740 C C . PHE A 1 92 ? -13.177 -1.262 4.315 1.00 97.31 92 PHE A C 1
ATOM 742 O O . PHE A 1 92 ? -14.170 -1.971 4.139 1.00 97.31 92 PHE A O 1
ATOM 749 N N . PHE A 1 93 ? -12.139 -1.257 3.489 1.00 96.56 93 PHE A N 1
ATOM 750 C CA . PHE A 1 93 ? -11.999 -2.076 2.293 1.00 96.56 93 PHE A CA 1
ATOM 751 C C . PHE A 1 93 ? -10.776 -2.975 2.413 1.00 96.56 93 PHE A C 1
ATOM 753 O O . PHE A 1 93 ? -9.757 -2.557 2.958 1.00 96.56 93 PHE A O 1
ATOM 760 N N . ILE A 1 94 ? -10.873 -4.174 1.839 1.00 97.31 94 ILE A N 1
ATOM 761 C CA . ILE A 1 94 ? -9.757 -5.101 1.639 1.00 97.31 94 ILE A CA 1
ATOM 762 C C . ILE A 1 94 ? -9.626 -5.376 0.142 1.00 97.31 94 ILE A C 1
ATOM 764 O O . ILE A 1 94 ? -10.600 -5.717 -0.528 1.00 97.31 94 ILE A O 1
ATOM 768 N N . ILE A 1 95 ? -8.411 -5.252 -0.376 1.00 96.19 95 ILE A N 1
ATOM 769 C CA . ILE A 1 95 ? -8.040 -5.472 -1.773 1.00 96.19 95 ILE A CA 1
ATOM 770 C C . ILE A 1 95 ? -7.079 -6.664 -1.825 1.00 96.19 95 ILE A 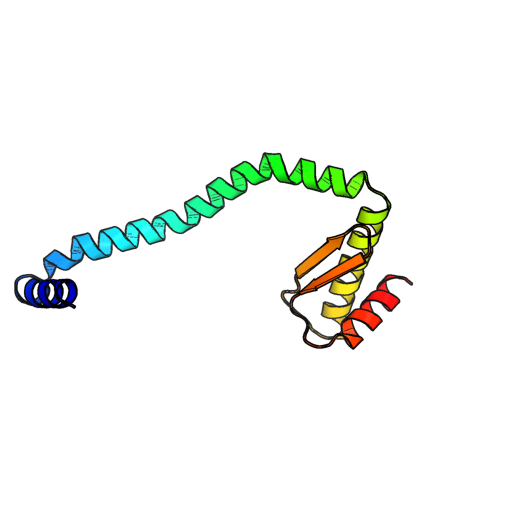C 1
ATOM 772 O O . ILE A 1 95 ? -6.196 -6.793 -0.978 1.00 96.19 95 ILE A O 1
ATOM 776 N N . GLY A 1 96 ? -7.241 -7.531 -2.829 1.00 94.25 96 GLY A N 1
ATOM 777 C CA . GLY A 1 96 ? -6.382 -8.711 -3.024 1.00 94.25 96 GLY A CA 1
ATOM 778 C C . GLY A 1 96 ? -6.948 -10.022 -2.466 1.00 94.25 96 GLY A C 1
ATOM 779 O O . GLY A 1 96 ? -6.251 -11.031 -2.434 1.00 94.25 96 GLY A O 1
ATOM 780 N N . THR A 1 97 ? -8.217 -10.030 -2.057 1.00 93.81 97 THR A N 1
ATOM 781 C CA . THR A 1 97 ? -8.962 -11.240 -1.676 1.00 93.81 97 THR A CA 1
ATOM 782 C C . THR A 1 97 ? -9.907 -11.686 -2.791 1.00 93.81 97 THR A C 1
ATOM 784 O O . THR A 1 97 ? -10.424 -10.872 -3.554 1.00 93.81 97 THR A O 1
ATOM 787 N N . THR A 1 98 ? -10.137 -12.993 -2.884 1.00 92.62 98 THR A N 1
ATOM 788 C CA . THR A 1 98 ? -11.016 -13.627 -3.879 1.00 92.62 98 THR A CA 1
ATOM 789 C C . THR A 1 98 ? -12.358 -14.076 -3.306 1.00 92.62 98 THR A C 1
ATOM 791 O O . THR A 1 98 ? -13.244 -14.449 -4.071 1.00 92.62 98 THR A O 1
ATOM 794 N N . ASN A 1 99 ? -12.529 -14.059 -1.979 1.00 95.56 99 ASN A N 1
ATOM 795 C CA . ASN A 1 99 ? -13.736 -14.554 -1.320 1.00 95.56 99 ASN A CA 1
ATOM 796 C C . ASN A 1 99 ? -14.242 -13.557 -0.271 1.00 95.56 99 ASN A C 1
ATOM 798 O O . ASN A 1 99 ? -13.614 -13.354 0.768 1.00 95.56 99 ASN A O 1
ATOM 802 N N . ILE A 1 100 ? -15.417 -12.979 -0.528 1.00 95.44 100 ILE A N 1
ATOM 803 C CA . ILE A 1 100 ? -16.050 -11.996 0.358 1.00 95.44 100 ILE A CA 1
ATOM 804 C C . ILE A 1 100 ? -16.498 -12.591 1.700 1.00 95.44 100 ILE A C 1
ATOM 806 O O . ILE A 1 100 ? -16.458 -11.899 2.713 1.00 95.44 100 ILE A O 1
ATOM 810 N N . PHE A 1 101 ? -16.849 -13.880 1.745 1.00 97.12 101 PHE A N 1
ATOM 811 C CA . PHE A 1 101 ? -17.241 -14.549 2.988 1.00 97.12 101 PHE A CA 1
ATOM 812 C C . PHE A 1 101 ? -16.060 -14.692 3.948 1.00 97.12 101 PHE A C 1
ATOM 814 O O . PHE A 1 101 ? -16.226 -14.532 5.152 1.00 97.12 101 PHE A O 1
ATOM 821 N N . HIS A 1 102 ? -14.847 -14.915 3.428 1.00 97.44 102 HIS A N 1
ATOM 822 C CA . HIS A 1 102 ? -13.646 -14.923 4.265 1.00 97.44 102 HIS A CA 1
ATOM 823 C C . HIS A 1 102 ? -13.386 -13.547 4.884 1.00 97.44 102 HIS A C 1
ATOM 825 O O . HIS A 1 102 ? -12.996 -13.476 6.045 1.00 97.44 102 HIS A O 1
ATOM 831 N N . VAL A 1 103 ? -13.622 -12.463 4.131 1.00 97.19 103 VAL A N 1
ATOM 832 C CA . VAL A 1 103 ? -13.471 -11.085 4.631 1.00 97.19 103 VAL A CA 1
ATOM 833 C C . VAL A 1 103 ? -14.471 -10.807 5.742 1.00 97.19 103 VAL A C 1
ATOM 835 O O . VAL A 1 103 ? -14.089 -10.322 6.800 1.00 97.19 103 VAL A O 1
ATOM 838 N N . GLU A 1 104 ? -15.739 -11.146 5.520 1.00 97.44 104 GLU A N 1
ATOM 839 C CA . GLU A 1 104 ? -16.806 -10.936 6.497 1.00 97.44 104 GLU A CA 1
ATOM 840 C C . GLU A 1 104 ? -16.555 -11.728 7.787 1.00 97.44 104 GLU A C 1
ATOM 842 O O . GLU A 1 104 ? -16.600 -11.160 8.879 1.00 97.44 104 GLU A O 1
ATOM 847 N N . GLN A 1 105 ? -16.176 -13.002 7.666 1.00 97.94 105 GLN A N 1
ATOM 848 C CA . GLN A 1 105 ? -15.866 -13.843 8.815 1.00 97.94 105 GLN A CA 1
ATOM 849 C C . GLN A 1 105 ? -14.625 -13.348 9.569 1.00 97.94 105 GLN A C 1
ATOM 851 O O . GLN A 1 105 ? -14.636 -13.304 10.798 1.00 97.94 105 GLN A O 1
ATOM 856 N N . ALA A 1 106 ? -13.569 -12.950 8.853 1.00 97.94 106 ALA A N 1
ATOM 857 C CA . ALA A 1 106 ? -12.368 -12.382 9.458 1.00 97.94 106 ALA A CA 1
ATOM 858 C C . ALA A 1 106 ? -12.658 -11.051 10.169 1.00 97.94 106 ALA A C 1
ATOM 860 O O . ALA A 1 106 ? -12.130 -10.814 11.251 1.00 97.94 106 ALA A O 1
ATOM 861 N N . ALA A 1 107 ? -13.539 -10.215 9.615 1.00 97.75 107 ALA A N 1
ATOM 862 C CA . ALA A 1 107 ? -13.959 -8.968 10.244 1.00 97.75 107 ALA A CA 1
ATOM 863 C C . ALA A 1 107 ? -14.774 -9.214 11.519 1.00 97.75 107 ALA A C 1
ATOM 865 O O . ALA A 1 107 ? -14.565 -8.545 12.526 1.00 97.75 107 ALA A O 1
ATOM 866 N N . ARG A 1 108 ? -15.673 -10.206 11.521 1.00 97.81 108 ARG A N 1
ATOM 867 C CA . ARG A 1 108 ? -16.398 -10.609 12.738 1.00 97.81 108 ARG A CA 1
ATOM 868 C C . ARG A 1 108 ? -15.468 -11.147 13.814 1.00 97.81 108 ARG A C 1
ATOM 870 O O . ARG A 1 108 ? -15.645 -10.821 14.980 1.00 97.81 108 ARG A O 1
ATOM 877 N N . GLU A 1 109 ? -14.497 -11.964 13.425 1.00 97.62 109 GLU A N 1
ATOM 878 C CA . GLU A 1 109 ? -13.503 -12.516 14.344 1.00 97.62 109 GLU A CA 1
ATOM 879 C C . GLU A 1 109 ? -12.574 -11.417 14.888 1.00 97.62 109 GLU A C 1
ATOM 881 O O . GLU A 1 109 ? -12.245 -11.440 16.065 1.00 97.62 109 GLU A O 1
ATOM 886 N N . GLY A 1 110 ? -12.232 -10.402 14.085 1.00 95.75 110 GLY A N 1
ATOM 887 C CA . GLY A 1 110 ? -11.445 -9.241 14.520 1.00 95.75 110 GLY A CA 1
ATOM 888 C C . GLY A 1 110 ? -12.197 -8.223 15.390 1.00 95.75 110 GLY A C 1
ATOM 889 O O . GLY A 1 110 ? -11.566 -7.326 15.946 1.00 95.75 110 GLY A O 1
ATOM 890 N N . LEU A 1 111 ? -13.527 -8.334 15.492 1.00 94.00 111 LEU A N 1
ATOM 891 C CA . LEU A 1 111 ? -14.371 -7.526 16.382 1.00 94.00 111 LEU A CA 1
ATOM 892 C C . LEU A 1 111 ? -14.502 -8.110 17.799 1.00 94.00 111 LEU A C 1
ATOM 894 O O . LEU A 1 111 ? -14.925 -7.377 18.694 1.00 94.00 111 LEU A O 1
ATOM 898 N N . ALA A 1 112 ? -14.231 -9.409 17.969 1.00 80.69 112 ALA A N 1
ATOM 899 C CA . ALA A 1 112 ? -14.383 -10.145 19.227 1.00 80.69 112 ALA A CA 1
ATOM 900 C C . ALA A 1 112 ? -13.193 -9.923 20.172 1.00 80.69 112 ALA A C 1
ATOM 902 O O . ALA A 1 112 ? -13.448 -9.827 21.394 1.00 80.69 112 ALA A O 1
#

Secondary structure (DSSP, 8-state):
-HHHHHHHHHHHH-GGGHHHHHHHHHHHHHHHHHHHHHHHHHHHHHHHHHHHHHHH-HHHHHHHHHHHHHHHHHHHHH---S-EEEEETTEEEEES-S-HHHHHHHHHHHH-

Radius of gyration: 24.5 Å; chains: 1; bounding box: 46×34×61 Å

Foldseek 3Di:
DVVVVVVVVVCVVPVCVCVVVVVVVVVVVVCPVVVVVVVVVVCVVVVVVVVVVCVVDPQQVVLVQLQVQLVVCCCPPVVFPPWDKDTDSVHIDIPRDDDVVSSVVSSVVSVD

Sequence (112 aa):
MFLLLLLIIAMFISPYILIPVFAFFALLVLLLPFQFTVNSLFHIFTIPGQIYKIAANKVLRMNHALEHATVNILERKYGYKNLAGYAENNGFFIIGTTNIFHVEQAAREGLA

pLDDT: mean 92.86, std 5.7, range [75.94, 98.06]